Protein AF-A0ABD0NTP5-F1 (afdb_monomer_lite)

Organism: Cirrhinus mrigala (NCBI:txid683832)

Structure (mmCIF, N/CA/C/O backbone):
data_AF-A0ABD0NTP5-F1
#
_entry.id   AF-A0ABD0NTP5-F1
#
loop_
_atom_site.group_PDB
_atom_site.id
_atom_site.type_symbol
_atom_site.label_atom_id
_atom_site.label_alt_id
_atom_site.label_comp_id
_atom_site.label_asym_id
_atom_site.label_entity_id
_atom_site.label_seq_id
_atom_site.pdbx_PDB_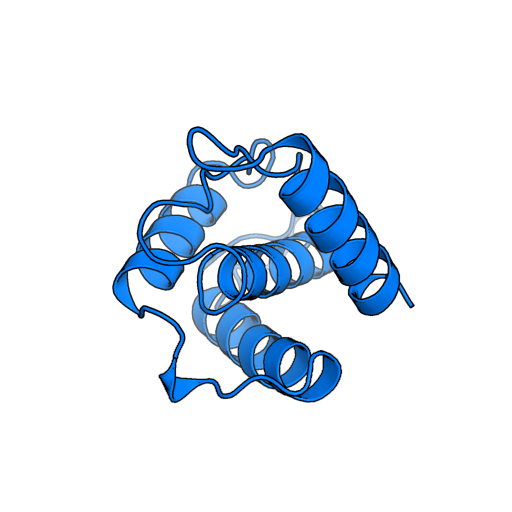ins_code
_atom_site.Cartn_x
_atom_site.Cartn_y
_atom_site.Cartn_z
_atom_site.occupancy
_atom_site.B_iso_or_equiv
_atom_site.auth_seq_id
_atom_site.auth_comp_id
_atom_site.auth_asym_id
_atom_site.auth_atom_id
_atom_site.pdbx_PDB_model_num
ATOM 1 N N . THR A 1 1 ? 5.986 4.046 -15.445 1.00 92.44 1 THR A N 1
ATOM 2 C CA . THR A 1 1 ? 5.826 2.637 -15.853 1.00 92.44 1 THR A CA 1
ATOM 3 C C . THR A 1 1 ? 6.548 1.746 -14.857 1.00 92.44 1 THR A C 1
ATOM 5 O O . THR A 1 1 ? 7.331 2.268 -14.072 1.00 92.44 1 THR A O 1
ATOM 8 N N . LEU A 1 2 ? 6.282 0.440 -14.855 1.00 96.69 2 LEU A N 1
ATOM 9 C CA . LEU A 1 2 ? 6.996 -0.552 -14.044 1.00 96.69 2 LEU A CA 1
ATOM 10 C C . LEU A 1 2 ? 7.187 -1.831 -14.867 1.00 96.69 2 LEU A C 1
ATOM 12 O O . LEU A 1 2 ? 6.257 -2.265 -15.545 1.00 96.69 2 LEU A O 1
ATOM 16 N N . VAL A 1 3 ? 8.391 -2.403 -14.839 1.00 97.31 3 VAL A N 1
ATOM 17 C CA . VAL A 1 3 ? 8.697 -3.685 -15.495 1.00 97.31 3 VAL A CA 1
ATOM 18 C C . VAL A 1 3 ? 8.229 -4.820 -14.580 1.00 97.31 3 VAL A C 1
ATOM 20 O O . VAL A 1 3 ? 8.472 -4.726 -13.381 1.00 97.31 3 VAL A O 1
ATOM 23 N N . PRO A 1 4 ? 7.565 -5.875 -15.080 1.00 97.12 4 PRO A N 1
ATOM 24 C CA . PRO A 1 4 ? 7.208 -7.033 -14.260 1.00 97.12 4 PRO A CA 1
ATOM 25 C C . PRO A 1 4 ? 8.431 -7.742 -13.659 1.00 97.12 4 PRO A C 1
ATOM 27 O O . PRO A 1 4 ? 9.493 -7.801 -14.278 1.00 97.12 4 PRO A O 1
ATOM 30 N N . CYS A 1 5 ? 8.280 -8.371 -12.488 1.00 94.75 5 CYS A N 1
ATOM 31 C CA . CYS A 1 5 ? 9.391 -9.050 -11.808 1.00 94.75 5 CYS A CA 1
ATOM 32 C C . CYS A 1 5 ? 9.989 -10.213 -12.628 1.00 94.75 5 CYS A C 1
ATOM 34 O O . CYS A 1 5 ? 11.173 -10.513 -12.494 1.00 94.75 5 CYS A O 1
ATOM 36 N N . GLY A 1 6 ? 9.182 -10.863 -13.474 1.00 91.19 6 GLY A N 1
ATOM 37 C CA . GLY A 1 6 ? 9.611 -11.951 -14.363 1.00 91.19 6 GLY A CA 1
ATOM 38 C C . GLY A 1 6 ? 10.236 -11.495 -15.689 1.00 91.19 6 GLY A C 1
ATOM 39 O O . GLY A 1 6 ? 10.552 -12.341 -16.521 1.00 91.19 6 GLY A O 1
ATOM 40 N N . GLY A 1 7 ? 10.399 -10.184 -15.898 1.00 91.25 7 GLY A N 1
ATOM 41 C CA . GLY A 1 7 ? 10.761 -9.602 -17.191 1.00 91.25 7 GLY A CA 1
ATOM 42 C C . GLY A 1 7 ? 9.546 -9.339 -18.090 1.00 91.25 7 GLY A C 1
ATOM 43 O O . GLY A 1 7 ? 8.420 -9.713 -17.767 1.00 91.25 7 GLY A O 1
ATOM 44 N N . GLY A 1 8 ? 9.778 -8.650 -19.209 1.00 94.19 8 GLY A N 1
ATOM 45 C CA . GLY A 1 8 ? 8.743 -8.199 -20.145 1.00 94.19 8 GLY A CA 1
ATOM 46 C C . GLY A 1 8 ? 8.763 -6.685 -20.357 1.00 94.19 8 GLY A C 1
ATOM 47 O O . GLY A 1 8 ? 9.667 -5.992 -19.884 1.00 94.19 8 GLY A O 1
ATOM 48 N N . ASP A 1 9 ? 7.760 -6.177 -21.070 1.00 96.88 9 ASP A N 1
ATOM 49 C CA . ASP A 1 9 ? 7.669 -4.753 -21.387 1.00 96.88 9 ASP A CA 1
ATOM 50 C C . ASP A 1 9 ? 7.194 -3.919 -20.181 1.00 96.88 9 ASP A C 1
ATOM 52 O O . ASP A 1 9 ? 6.384 -4.389 -19.374 1.00 96.88 9 ASP A O 1
ATOM 56 N N . PRO A 1 10 ? 7.662 -2.663 -20.035 1.00 96.44 10 PRO A N 1
ATOM 57 C CA . PRO A 1 10 ? 7.175 -1.764 -18.997 1.00 96.44 10 PRO A CA 1
ATOM 58 C C . PRO A 1 10 ? 5.673 -1.486 -19.138 1.00 96.44 10 PRO A C 1
ATOM 60 O O . PRO A 1 10 ? 5.204 -1.058 -20.190 1.00 96.44 10 PRO A O 1
ATOM 63 N N . ILE A 1 11 ? 4.928 -1.632 -18.044 1.00 96.56 11 ILE A N 1
ATOM 64 C CA . ILE A 1 11 ? 3.479 -1.388 -18.001 1.00 96.56 11 ILE A CA 1
ATOM 65 C C . ILE A 1 11 ? 3.196 -0.016 -17.385 1.00 96.56 11 ILE A C 1
ATOM 67 O O . ILE A 1 11 ? 3.940 0.465 -16.521 1.00 96.56 11 ILE A O 1
ATOM 71 N N . ASP A 1 12 ? 2.103 0.631 -17.796 1.00 97.88 12 ASP A N 1
ATOM 72 C CA . ASP A 1 12 ? 1.576 1.804 -17.098 1.00 97.88 12 ASP A CA 1
ATOM 73 C C . ASP A 1 12 ? 0.994 1.412 -15.730 1.00 97.88 12 ASP A C 1
ATOM 75 O O . ASP A 1 12 ? -0.201 1.172 -15.544 1.00 97.88 12 ASP A O 1
ATOM 79 N N . PHE A 1 13 ? 1.892 1.361 -14.751 1.00 97.81 13 PHE A N 1
ATOM 80 C CA . PHE A 1 13 ? 1.576 1.028 -13.373 1.00 97.81 13 PHE A CA 1
ATOM 81 C C . PHE A 1 13 ? 0.584 2.004 -12.724 1.00 97.81 13 PHE A C 1
ATOM 83 O O . PHE A 1 13 ? -0.193 1.604 -11.861 1.00 97.81 13 PHE A O 1
ATOM 90 N N . ILE A 1 14 ? 0.556 3.270 -13.154 1.00 98.00 14 ILE A N 1
ATOM 91 C CA . ILE A 1 14 ? -0.360 4.266 -12.590 1.00 98.00 14 ILE A CA 1
ATOM 92 C C . ILE A 1 14 ? -1.792 3.931 -13.009 1.00 98.00 14 ILE A C 1
ATOM 94 O O . ILE A 1 14 ? -2.685 3.891 -12.159 1.00 98.00 14 ILE A O 1
ATOM 98 N N . CYS A 1 15 ? -2.015 3.655 -14.298 1.00 97.94 15 CYS A N 1
ATOM 99 C CA . CYS A 1 15 ? -3.326 3.228 -14.790 1.00 97.94 15 CYS A CA 1
ATOM 100 C C . CYS A 1 15 ? -3.784 1.921 -14.130 1.00 97.94 15 CYS A C 1
ATOM 102 O O . CYS A 1 15 ? -4.934 1.832 -13.692 1.00 97.94 15 CYS A O 1
ATOM 104 N N . LEU A 1 16 ? -2.877 0.948 -13.985 1.00 98.19 16 LEU A N 1
ATOM 105 C CA . LEU A 1 16 ? -3.162 -0.324 -13.319 1.00 98.19 16 LEU A CA 1
ATOM 106 C C . LEU A 1 16 ? -3.659 -0.124 -11.881 1.00 98.19 16 LEU A C 1
ATOM 108 O O . LEU A 1 16 ? -4.727 -0.611 -11.504 1.00 98.19 16 LEU A O 1
ATOM 112 N N . VAL A 1 17 ? -2.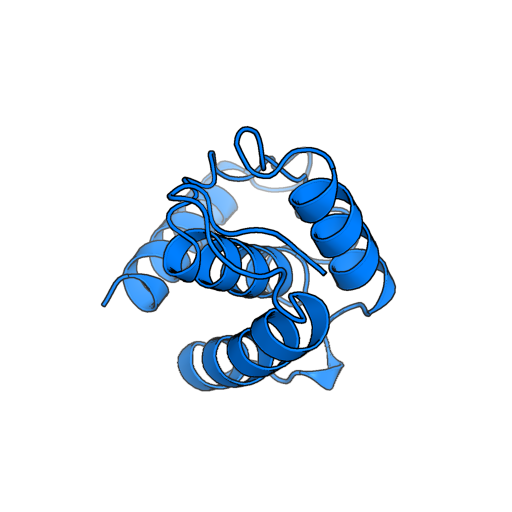917 0.653 -11.090 1.00 98.25 17 VAL A N 1
ATOM 113 C CA . VAL A 1 17 ? -3.251 0.934 -9.690 1.00 98.25 17 VAL A CA 1
ATOM 114 C C . VAL A 1 17 ? -4.538 1.743 -9.564 1.00 98.25 17 VAL A C 1
ATOM 116 O O . VAL A 1 17 ? -5.338 1.456 -8.679 1.00 98.25 17 VAL A O 1
ATOM 119 N N . LYS A 1 18 ? -4.802 2.716 -10.447 1.00 97.62 18 LYS A N 1
ATOM 120 C CA . LYS A 1 18 ? -6.087 3.440 -10.445 1.00 97.62 18 LYS A CA 1
ATOM 121 C C . LYS A 1 18 ? -7.270 2.502 -10.705 1.00 97.62 18 LYS A C 1
ATOM 123 O O . LYS A 1 18 ? -8.301 2.627 -10.043 1.00 97.62 18 LYS A O 1
ATOM 128 N N . GLY A 1 19 ? -7.110 1.537 -11.612 1.00 97.69 19 GLY A N 1
ATOM 129 C CA . GLY A 1 19 ? -8.105 0.490 -11.848 1.00 97.69 19 GLY A CA 1
ATOM 130 C C . GLY A 1 19 ? -8.328 -0.401 -10.622 1.00 97.69 19 GLY A C 1
ATOM 131 O O . GLY A 1 19 ? -9.466 -0.756 -10.308 1.00 97.69 19 GLY A O 1
ATOM 132 N N . TRP A 1 20 ? -7.261 -0.736 -9.894 1.00 97.75 20 TRP A N 1
ATOM 133 C CA . TRP A 1 20 ? -7.364 -1.461 -8.627 1.00 97.75 20 TRP A CA 1
ATOM 134 C C . TRP A 1 20 ? -7.995 -0.640 -7.511 1.00 97.75 20 TRP A C 1
ATOM 136 O O . TRP A 1 20 ? -8.811 -1.174 -6.769 1.00 97.75 20 TRP A O 1
ATOM 146 N N . LEU A 1 21 ? -7.697 0.654 -7.418 1.00 97.75 21 LEU A N 1
ATOM 147 C CA . LEU A 1 21 ? -8.275 1.528 -6.402 1.00 97.75 21 LEU A CA 1
ATOM 148 C C . LEU A 1 21 ? -9.800 1.577 -6.507 1.00 97.75 21 LEU A C 1
ATOM 150 O O . LEU A 1 21 ? -10.483 1.430 -5.497 1.00 97.75 21 LEU A O 1
ATOM 154 N N . GLY A 1 22 ? -10.341 1.702 -7.723 1.00 96.44 22 GLY A N 1
ATOM 155 C CA . GLY A 1 22 ? -11.787 1.633 -7.946 1.00 96.44 22 GLY A CA 1
ATOM 156 C C . GLY A 1 22 ? -12.394 0.315 -7.451 1.00 96.44 22 GLY A C 1
ATOM 157 O O . GLY A 1 22 ? -13.392 0.328 -6.730 1.00 96.44 22 GLY A O 1
ATOM 158 N N . ARG A 1 23 ? -11.749 -0.817 -7.770 1.00 96.12 23 ARG A N 1
ATOM 159 C CA . ARG A 1 23 ? -12.173 -2.160 -7.336 1.00 96.12 23 ARG A CA 1
ATOM 160 C C . ARG A 1 23 ? -12.097 -2.338 -5.817 1.00 96.12 23 ARG A C 1
ATOM 162 O O . ARG A 1 23 ? -13.046 -2.833 -5.219 1.00 96.12 23 ARG A O 1
ATOM 169 N N . VAL A 1 24 ? -11.012 -1.893 -5.185 1.00 96.69 24 VAL A N 1
ATOM 170 C CA . VAL A 1 24 ? -10.816 -1.946 -3.727 1.00 96.69 24 VAL A CA 1
ATOM 171 C C . VAL A 1 24 ? -11.862 -1.095 -3.010 1.00 96.69 24 VAL A C 1
ATOM 173 O O . VAL A 1 24 ? -12.482 -1.559 -2.056 1.00 96.69 24 VAL A O 1
ATOM 176 N N . CYS A 1 25 ? -12.112 0.129 -3.482 1.00 95.75 25 CYS A N 1
ATOM 177 C CA . CYS A 1 25 ? -13.153 0.982 -2.916 1.00 95.75 25 CYS A CA 1
ATOM 178 C C . CYS A 1 25 ? -14.535 0.325 -3.017 1.00 95.75 25 CYS A C 1
ATOM 180 O O . CYS A 1 25 ? -15.268 0.314 -2.030 1.00 95.75 25 CYS A O 1
ATOM 182 N N . GLN A 1 26 ? -14.868 -0.276 -4.163 1.00 95.38 26 GLN A N 1
ATOM 183 C CA . GLN A 1 26 ? -16.125 -1.001 -4.341 1.00 95.38 26 GLN A CA 1
ATOM 184 C C . GLN A 1 26 ? -16.238 -2.202 -3.390 1.00 95.38 26 GLN A C 1
ATOM 186 O O . GLN A 1 26 ? -17.258 -2.349 -2.719 1.00 95.38 26 GLN A O 1
ATOM 191 N N . LEU A 1 27 ? -15.189 -3.025 -3.300 1.00 95.06 27 LEU A N 1
ATOM 192 C CA . LEU A 1 27 ? -15.135 -4.207 -2.434 1.00 95.06 27 LEU A CA 1
ATOM 193 C C . LEU A 1 27 ? -15.331 -3.849 -0.954 1.00 95.06 27 LEU A C 1
ATOM 195 O O . LEU A 1 27 ? -16.025 -4.555 -0.228 1.00 95.06 27 LEU A O 1
ATOM 199 N N . LEU A 1 28 ? -14.739 -2.739 -0.512 1.00 93.81 28 LEU A N 1
ATOM 200 C CA . LEU A 1 28 ? -14.758 -2.302 0.885 1.00 93.81 28 LEU A CA 1
ATOM 201 C C . LEU A 1 28 ? -15.890 -1.310 1.199 1.00 93.81 28 LEU A C 1
ATOM 203 O O . LEU A 1 28 ? -15.912 -0.738 2.288 1.00 93.81 28 LEU A O 1
ATOM 207 N N . GLY A 1 29 ? -16.809 -1.061 0.258 1.00 92.88 29 GLY A N 1
ATOM 208 C CA . GLY A 1 29 ? -17.915 -0.112 0.436 1.00 92.88 29 GLY A CA 1
ATOM 209 C C . GLY A 1 29 ? -17.461 1.331 0.703 1.00 92.88 29 GLY A C 1
ATOM 210 O O . GLY A 1 29 ? -18.180 2.104 1.334 1.00 92.88 29 GLY A O 1
ATOM 211 N N . SER A 1 30 ? -16.259 1.692 0.253 1.00 91.12 30 SER A N 1
ATOM 212 C CA . SER A 1 30 ? -15.643 3.007 0.446 1.00 91.12 30 SER A CA 1
ATOM 213 C C . SER A 1 30 ? -15.782 3.876 -0.803 1.00 91.12 30 SER A C 1
ATOM 215 O O . SER A 1 30 ? -15.953 3.381 -1.916 1.00 91.12 30 SER A O 1
ATOM 217 N N . LYS A 1 31 ? -15.692 5.199 -0.639 1.00 86.31 31 LYS A N 1
ATOM 218 C CA . LYS A 1 31 ? -15.771 6.148 -1.757 1.00 86.31 31 LYS A CA 1
ATOM 219 C C . LYS A 1 31 ? -14.373 6.598 -2.175 1.00 86.31 31 LYS A C 1
ATOM 221 O O . LYS A 1 31 ? -13.580 7.012 -1.334 1.00 86.31 31 LYS A O 1
ATOM 226 N N . THR A 1 32 ? -14.097 6.586 -3.476 1.00 82.50 32 THR A N 1
ATOM 227 C CA . THR A 1 32 ? -12.796 6.985 -4.045 1.00 82.50 32 THR A CA 1
ATOM 228 C C . THR A 1 32 ? -12.434 8.444 -3.761 1.00 82.50 32 THR A C 1
ATOM 230 O O . THR A 1 32 ? -11.259 8.762 -3.642 1.00 82.50 32 THR A O 1
ATOM 233 N N . ASN A 1 33 ? -13.418 9.330 -3.585 1.00 87.88 33 ASN A N 1
ATOM 234 C CA . ASN A 1 33 ? -13.188 10.748 -3.289 1.00 87.88 33 ASN A CA 1
ATOM 235 C C . ASN A 1 33 ? -12.653 11.019 -1.869 1.00 87.88 33 ASN A C 1
ATOM 237 O O . ASN A 1 33 ? -12.294 12.155 -1.569 1.00 87.88 33 ASN A O 1
ATOM 241 N N . LEU A 1 34 ? -12.633 10.011 -0.991 1.00 88.19 34 LEU A N 1
ATOM 242 C CA . LEU A 1 34 ? -12.018 10.114 0.337 1.00 88.19 34 LEU A CA 1
ATOM 243 C C . LEU A 1 34 ? -10.509 9.844 0.301 1.00 88.19 34 LEU A C 1
ATOM 245 O O . LEU A 1 34 ? -9.793 10.243 1.221 1.00 88.19 34 LEU A O 1
ATOM 249 N N . VAL A 1 35 ? -10.030 9.203 -0.767 1.00 95.06 35 VAL A N 1
ATOM 250 C CA . VAL A 1 35 ? -8.625 8.852 -0.942 1.00 95.06 35 VAL A CA 1
ATOM 251 C C . VAL A 1 35 ? -7.815 10.110 -1.233 1.00 95.06 35 VAL A C 1
ATOM 253 O O . VAL A 1 35 ? -8.159 10.918 -2.097 1.00 95.06 35 VAL A O 1
ATOM 256 N N . ARG A 1 36 ? -6.705 10.280 -0.517 1.00 96.94 36 ARG A N 1
ATOM 257 C CA . ARG A 1 36 ? -5.789 11.401 -0.716 1.00 96.94 36 ARG A CA 1
ATOM 258 C C . ARG A 1 36 ? -4.881 11.099 -1.903 1.00 96.94 36 ARG A C 1
ATOM 260 O O . ARG A 1 36 ? -3.990 10.261 -1.812 1.00 96.94 36 ARG A O 1
ATOM 267 N N . GLU A 1 37 ? -5.063 11.822 -3.006 1.00 96.19 37 GLU A N 1
ATOM 268 C CA . GLU A 1 37 ? -4.277 11.607 -4.234 1.00 96.19 37 GLU A CA 1
ATOM 269 C C . GLU A 1 37 ? -2.762 11.704 -4.007 1.00 96.19 37 GLU A C 1
ATOM 271 O O . GLU A 1 37 ? -2.005 10.919 -4.573 1.00 96.19 37 GLU A O 1
ATOM 276 N N . GLY A 1 38 ? -2.317 12.617 -3.136 1.00 97.50 38 GLY A N 1
ATOM 277 C CA . GLY A 1 38 ? -0.904 12.747 -2.771 1.00 97.50 38 GLY A CA 1
ATOM 278 C C . GLY A 1 38 ? -0.343 11.519 -2.046 1.00 97.50 38 GLY A C 1
ATOM 279 O O . GLY A 1 38 ? 0.808 11.154 -2.268 1.00 97.50 38 GLY A O 1
ATOM 280 N N . GLU A 1 39 ? -1.157 10.838 -1.235 1.00 97.56 39 GLU A N 1
ATOM 281 C CA . GLU A 1 39 ? -0.759 9.600 -0.554 1.00 97.56 39 GLU A CA 1
ATOM 282 C C . GLU A 1 39 ? -0.629 8.448 -1.559 1.00 97.56 39 GLU A C 1
ATOM 284 O O . GLU A 1 39 ? 0.377 7.738 -1.568 1.00 97.56 39 GLU A O 1
ATOM 289 N N . LEU A 1 40 ? -1.582 8.330 -2.491 1.00 98.25 40 LEU A N 1
ATOM 290 C CA . LEU A 1 40 ? -1.492 7.367 -3.589 1.00 98.25 40 LEU A CA 1
ATOM 291 C C . LEU A 1 40 ? -0.261 7.625 -4.470 1.00 98.25 40 LEU A C 1
ATOM 293 O O . LEU A 1 40 ? 0.447 6.685 -4.827 1.00 98.25 40 LEU A O 1
ATOM 297 N 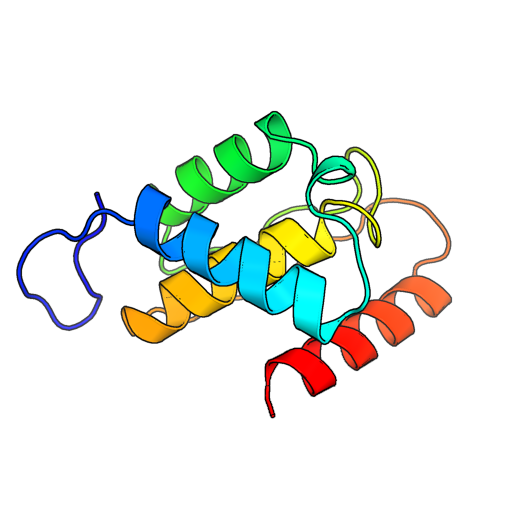N . ALA A 1 41 ? 0.010 8.888 -4.809 1.00 98.38 41 ALA A N 1
ATOM 298 C CA . ALA A 1 41 ? 1.171 9.275 -5.605 1.00 98.38 41 ALA A CA 1
ATOM 299 C C . ALA A 1 41 ? 2.491 8.939 -4.892 1.00 98.38 41 ALA A C 1
ATOM 301 O O . ALA A 1 41 ? 3.421 8.435 -5.528 1.00 98.38 41 ALA A O 1
ATOM 302 N N . ALA A 1 42 ? 2.563 9.151 -3.575 1.00 98.44 42 ALA A N 1
ATOM 303 C CA . ALA A 1 42 ? 3.715 8.769 -2.766 1.00 98.44 42 ALA A CA 1
ATOM 304 C C . ALA A 1 42 ? 3.925 7.247 -2.769 1.00 98.44 42 ALA A C 1
ATOM 306 O O . ALA A 1 42 ? 5.043 6.781 -2.985 1.00 98.44 42 ALA A O 1
ATOM 307 N N . PHE A 1 43 ? 2.855 6.463 -2.608 1.00 98.56 43 PHE A N 1
ATOM 308 C CA . PHE A 1 43 ? 2.944 5.000 -2.614 1.00 98.56 43 PHE A CA 1
ATOM 309 C C . PHE A 1 43 ? 3.321 4.456 -3.990 1.00 98.56 43 PHE A C 1
ATOM 311 O O . PHE A 1 43 ? 4.167 3.573 -4.076 1.00 98.56 43 PHE A O 1
ATOM 318 N N . LEU A 1 44 ? 2.751 5.007 -5.065 1.00 98.56 44 LEU A N 1
ATOM 319 C CA . LEU A 1 44 ? 3.130 4.688 -6.442 1.00 98.56 44 LEU A CA 1
ATOM 320 C C . LEU A 1 44 ? 4.614 4.961 -6.686 1.00 98.56 44 LEU A C 1
ATOM 322 O O . LEU A 1 44 ? 5.320 4.097 -7.198 1.00 98.56 44 LEU A O 1
ATOM 326 N N . SER A 1 45 ? 5.092 6.139 -6.285 1.00 98.44 45 SER A N 1
ATOM 327 C CA . SER A 1 45 ? 6.500 6.523 -6.431 1.00 98.44 45 SER A CA 1
ATOM 328 C C . SER A 1 45 ? 7.412 5.571 -5.659 1.00 98.44 45 SER A C 1
ATOM 330 O O . SER A 1 45 ? 8.417 5.102 -6.193 1.00 98.44 45 SER A O 1
ATOM 332 N N . TYR A 1 46 ? 7.028 5.225 -4.427 1.00 98.44 46 TYR A N 1
ATOM 333 C CA . TYR A 1 46 ? 7.776 4.289 -3.597 1.00 98.44 46 TYR A CA 1
ATOM 334 C C . TYR A 1 46 ? 7.796 2.873 -4.191 1.00 98.44 46 TYR A C 1
ATOM 336 O O . TYR A 1 46 ? 8.859 2.266 -4.285 1.00 98.44 46 TYR A O 1
ATOM 344 N N . ALA A 1 47 ? 6.650 2.373 -4.654 1.00 98.31 47 ALA A N 1
ATOM 345 C CA . ALA A 1 47 ? 6.520 1.065 -5.288 1.00 98.31 47 ALA A CA 1
ATOM 346 C C . ALA A 1 47 ? 7.295 0.968 -6.607 1.00 98.31 47 ALA A C 1
ATOM 348 O O . ALA A 1 47 ? 7.892 -0.065 -6.876 1.00 98.31 47 ALA A O 1
ATOM 349 N N . ILE A 1 48 ? 7.328 2.030 -7.417 1.00 98.00 48 ILE A N 1
ATOM 350 C CA . ILE A 1 48 ? 8.116 2.053 -8.658 1.00 98.00 48 ILE A CA 1
ATOM 351 C C . ILE A 1 48 ? 9.616 2.015 -8.347 1.00 98.00 48 ILE A C 1
ATOM 353 O O . ILE A 1 48 ? 10.359 1.303 -9.018 1.00 98.00 48 ILE A O 1
ATOM 357 N N . ALA A 1 49 ? 10.064 2.761 -7.335 1.00 97.94 49 ALA A N 1
ATOM 358 C CA . ALA A 1 49 ? 11.474 2.814 -6.958 1.00 97.94 49 ALA A CA 1
ATOM 359 C C . ALA A 1 49 ? 11.951 1.539 -6.235 1.00 97.94 49 ALA A C 1
ATOM 361 O O . ALA A 1 49 ? 13.081 1.103 -6.438 1.00 97.94 49 ALA A O 1
ATOM 362 N N . TYR A 1 50 ? 11.095 0.930 -5.409 1.00 97.31 50 TYR A N 1
ATOM 363 C CA . TYR A 1 50 ? 11.434 -0.221 -4.566 1.00 97.31 50 TYR A CA 1
ATOM 364 C C . TYR A 1 50 ? 10.347 -1.310 -4.612 1.00 97.31 50 TYR A C 1
ATOM 366 O O . TYR A 1 50 ? 9.776 -1.661 -3.575 1.00 97.31 50 TYR A O 1
ATOM 374 N N . PRO A 1 51 ? 10.066 -1.904 -5.786 1.00 96.88 51 PRO A N 1
ATOM 375 C CA . PRO A 1 51 ? 8.930 -2.815 -5.961 1.00 96.88 51 PRO A CA 1
ATOM 376 C C . PRO A 1 51 ? 9.053 -4.113 -5.148 1.00 96.88 51 PRO A C 1
ATOM 378 O O . PRO A 1 51 ? 8.047 -4.716 -4.784 1.00 96.88 51 PRO A O 1
ATOM 381 N N . GLN A 1 52 ? 10.279 -4.529 -4.811 1.00 96.56 52 GLN A N 1
ATOM 382 C CA . GLN A 1 52 ? 10.543 -5.699 -3.962 1.00 96.56 52 GLN A CA 1
ATOM 383 C C . GLN A 1 52 ? 10.454 -5.403 -2.456 1.00 96.56 52 GLN A C 1
ATOM 385 O O . GLN A 1 52 ? 10.354 -6.333 -1.664 1.00 96.56 52 GLN A O 1
ATOM 390 N N . ASN A 1 53 ? 10.494 -4.127 -2.056 1.00 97.06 53 ASN A N 1
ATOM 391 C CA . ASN A 1 53 ? 10.566 -3.698 -0.655 1.00 97.06 53 ASN A CA 1
ATOM 392 C C . ASN A 1 53 ? 9.454 -2.701 -0.305 1.00 97.06 53 ASN A C 1
ATOM 394 O O . ASN A 1 53 ? 9.661 -1.768 0.468 1.00 97.06 53 ASN A O 1
ATOM 398 N N . PHE A 1 54 ? 8.268 -2.874 -0.889 1.00 98.31 54 PHE A N 1
ATOM 399 C CA . PHE A 1 54 ? 7.141 -1.980 -0.649 1.00 98.31 54 PHE A CA 1
ATOM 400 C C . PHE A 1 54 ? 6.537 -2.210 0.751 1.00 98.31 54 PHE A C 1
ATOM 402 O O . PHE A 1 54 ? 5.853 -3.211 0.986 1.00 98.31 54 PHE A O 1
ATOM 409 N N . LEU A 1 55 ? 6.819 -1.280 1.673 1.00 98.19 55 LEU A N 1
ATOM 410 C CA . LEU A 1 55 ? 6.377 -1.275 3.077 1.00 98.19 55 LEU A CA 1
ATOM 411 C C . LEU A 1 55 ? 5.993 0.155 3.535 1.00 98.19 55 LEU A C 1
ATOM 413 O O . LEU A 1 55 ? 6.731 0.781 4.301 1.00 98.19 55 LEU A O 1
ATOM 417 N N . PRO A 1 56 ? 4.895 0.740 3.023 1.00 98.06 56 PRO A N 1
ATOM 418 C CA . PRO A 1 56 ? 4.534 2.123 3.325 1.00 98.06 56 PRO A CA 1
ATOM 419 C C . PRO A 1 56 ? 3.945 2.308 4.732 1.00 98.06 56 PRO A C 1
ATOM 421 O O . PRO A 1 56 ? 3.375 1.392 5.328 1.00 98.06 56 PRO A O 1
ATOM 424 N N . VAL A 1 57 ? 4.039 3.539 5.232 1.00 98.12 57 VAL A N 1
ATOM 425 C CA . VAL A 1 57 ? 3.302 4.036 6.405 1.00 98.12 57 VAL A CA 1
ATOM 426 C C . VAL A 1 57 ? 1.913 4.488 5.947 1.00 98.12 57 VAL A C 1
ATOM 428 O O . VAL A 1 57 ? 1.824 5.203 4.952 1.00 98.12 57 VAL A O 1
ATOM 431 N N . ILE A 1 58 ? 0.843 4.055 6.623 1.00 98.06 58 ILE A N 1
ATOM 432 C CA . ILE A 1 58 ? -0.547 4.240 6.143 1.00 98.06 58 ILE A CA 1
ATOM 433 C C . ILE A 1 58 ? -1.414 5.168 7.006 1.00 98.06 58 ILE A C 1
ATOM 435 O O . ILE A 1 58 ? -2.606 5.317 6.749 1.00 98.06 58 ILE A O 1
ATOM 439 N N . ASP A 1 59 ? -0.851 5.778 8.042 1.00 97.06 59 ASP A N 1
ATOM 440 C CA . ASP A 1 59 ? -1.558 6.630 9.001 1.00 97.06 59 ASP A CA 1
ATOM 441 C C . ASP A 1 59 ? -1.210 8.123 8.865 1.00 97.06 59 ASP A C 1
ATOM 443 O O . ASP A 1 59 ? -1.464 8.902 9.776 1.00 97.06 59 ASP A O 1
ATOM 447 N N . SER A 1 60 ? -0.691 8.556 7.708 1.00 96.50 60 SER A N 1
ATOM 448 C CA . SER A 1 60 ? -0.378 9.974 7.454 1.00 96.50 60 SER A CA 1
ATOM 449 C C . SER A 1 60 ? -1.615 10.879 7.416 1.00 96.50 60 SER A C 1
ATOM 451 O O . SER A 1 60 ? -1.544 12.038 7.821 1.00 96.50 60 SER A O 1
ATOM 453 N N . TYR A 1 61 ? -2.751 10.366 6.930 1.00 94.88 61 TYR A N 1
ATOM 454 C CA . TYR A 1 61 ? -4.024 11.097 6.907 1.00 94.88 61 TYR A CA 1
ATOM 455 C C . TYR A 1 61 ? -5.136 10.326 7.616 1.00 94.88 61 TYR A C 1
ATOM 457 O O . TYR A 1 61 ? -5.669 10.759 8.633 1.00 94.88 61 TYR A O 1
ATOM 465 N N . SER A 1 62 ? -5.526 9.185 7.051 1.00 95.31 62 SER A N 1
ATOM 466 C CA . SER A 1 62 ? -6.545 8.303 7.608 1.00 95.31 62 SER A CA 1
ATOM 467 C C . SER A 1 62 ? -6.249 6.882 7.172 1.00 95.31 62 SER A C 1
ATOM 469 O O . SER A 1 62 ? -6.222 6.605 5.972 1.00 95.31 62 SER A O 1
ATOM 471 N N . VAL A 1 63 ? -6.083 5.990 8.151 1.00 96.31 63 VAL A N 1
ATOM 472 C CA . VAL A 1 63 ? -5.826 4.565 7.915 1.00 96.31 63 VAL A CA 1
ATOM 473 C C . VAL A 1 63 ? -6.929 3.971 7.037 1.00 96.31 63 VAL A C 1
ATOM 475 O O . VAL A 1 63 ? -6.649 3.508 5.937 1.00 96.31 63 VAL A O 1
ATOM 478 N N . SER A 1 64 ? -8.189 4.036 7.470 1.00 94.50 64 SER A N 1
ATOM 479 C CA . SER A 1 64 ? -9.296 3.337 6.802 1.00 94.50 64 SER A CA 1
ATOM 480 C C . SER A 1 64 ? -9.788 4.035 5.532 1.00 94.50 64 SER A C 1
ATOM 482 O O . SER A 1 64 ? -10.133 3.368 4.560 1.00 94.50 64 SER A O 1
ATOM 484 N N . CYS A 1 65 ? -9.823 5.373 5.517 1.00 94.62 65 CYS A N 1
ATOM 485 C CA . CYS A 1 65 ? -10.407 6.128 4.402 1.00 94.62 65 CYS A CA 1
ATOM 486 C C . CYS A 1 65 ? -9.420 6.421 3.266 1.00 94.62 65 CYS A C 1
ATOM 488 O O . CYS A 1 65 ? -9.854 6.864 2.204 1.00 94.62 65 CYS A O 1
ATOM 490 N N . SER A 1 66 ? -8.114 6.229 3.481 1.00 97.12 66 SER A N 1
ATOM 491 C CA . SER A 1 66 ? -7.092 6.564 2.486 1.00 97.12 66 SER A CA 1
ATOM 492 C C . SER A 1 66 ? -5.940 5.559 2.476 1.00 97.12 66 SER A C 1
ATOM 494 O O . SER A 1 66 ? -5.834 4.789 1.523 1.00 97.12 66 SER A O 1
ATOM 496 N N . GLY A 1 67 ? -5.131 5.479 3.535 1.00 97.75 67 GLY A N 1
ATOM 497 C CA . GLY A 1 67 ? -3.855 4.758 3.501 1.00 97.75 67 GLY A CA 1
ATOM 498 C C . GLY A 1 67 ? -3.998 3.264 3.221 1.00 97.75 67 GLY A C 1
ATOM 499 O O . GLY A 1 67 ? -3.261 2.707 2.409 1.00 97.75 67 GLY A O 1
ATOM 500 N N . LEU A 1 68 ? -4.994 2.614 3.822 1.00 97.25 68 LEU A N 1
ATOM 501 C CA . LEU A 1 68 ? -5.271 1.197 3.604 1.00 97.25 68 LEU A CA 1
ATOM 502 C C . LEU A 1 68 ? -5.810 0.927 2.191 1.00 97.25 68 LEU A C 1
ATOM 504 O O . LEU A 1 68 ? -5.423 -0.061 1.569 1.00 97.25 68 LEU A O 1
ATOM 508 N N . LEU A 1 69 ? -6.636 1.830 1.649 1.00 97.94 69 LEU A N 1
ATOM 509 C CA . LEU A 1 69 ? -7.152 1.741 0.277 1.00 97.94 69 LEU A CA 1
ATOM 510 C C . LEU A 1 69 ? -6.021 1.925 -0.746 1.00 97.94 69 LEU A C 1
ATOM 512 O O . LEU A 1 69 ? -5.891 1.124 -1.673 1.00 97.94 69 LEU A O 1
ATOM 516 N N . CYS A 1 70 ? -5.167 2.933 -0.536 1.00 98.25 70 CYS A N 1
ATOM 517 C CA . CYS A 1 70 ? -3.964 3.189 -1.328 1.00 98.25 70 CYS A CA 1
ATOM 518 C C . CYS A 1 70 ? -3.020 1.986 -1.306 1.00 98.25 70 CYS A C 1
ATOM 520 O O . CYS A 1 70 ? -2.580 1.529 -2.362 1.00 98.25 70 CYS A O 1
ATOM 522 N N . PHE A 1 71 ? -2.727 1.453 -0.114 1.00 98.38 71 PHE A N 1
ATOM 523 C CA . PHE A 1 71 ? -1.868 0.284 0.033 1.00 98.38 71 PHE A CA 1
ATOM 524 C C . PHE A 1 71 ? -2.440 -0.912 -0.721 1.00 98.38 71 PHE A C 1
ATOM 526 O O . PHE A 1 71 ? -1.726 -1.492 -1.528 1.00 98.38 71 PHE A O 1
ATOM 533 N N . CYS A 1 72 ? -3.712 -1.265 -0.507 1.00 98.06 72 CYS A N 1
ATOM 534 C CA . CYS A 1 72 ? -4.320 -2.413 -1.177 1.00 98.06 72 CYS A CA 1
ATOM 535 C C . CYS A 1 72 ? -4.296 -2.262 -2.702 1.00 98.06 72 CYS A C 1
ATOM 537 O O . CYS A 1 72 ? -3.950 -3.216 -3.393 1.00 98.06 72 CYS A O 1
ATOM 539 N N . ALA A 1 73 ? -4.589 -1.072 -3.232 1.00 98.12 73 ALA A N 1
ATOM 540 C CA . ALA A 1 73 ? -4.548 -0.827 -4.671 1.00 98.12 73 ALA A CA 1
ATOM 541 C C . ALA A 1 73 ? -3.139 -1.017 -5.262 1.00 98.12 73 ALA A C 1
ATOM 543 O O . ALA A 1 73 ? -2.973 -1.697 -6.274 1.00 98.12 73 ALA A O 1
ATOM 544 N N . VAL A 1 74 ? -2.116 -0.449 -4.614 1.00 98.50 74 VAL A N 1
ATOM 545 C CA . VAL A 1 74 ? -0.717 -0.571 -5.056 1.00 98.50 74 VAL A CA 1
ATOM 546 C C . VAL A 1 74 ? -0.200 -1.996 -4.868 1.00 98.50 74 VAL A C 1
ATOM 548 O O . VAL A 1 74 ? 0.455 -2.530 -5.757 1.00 98.50 74 VAL A O 1
ATOM 551 N N . ALA A 1 75 ? -0.524 -2.635 -3.745 1.00 98.25 75 ALA A N 1
ATOM 552 C CA . ALA A 1 75 ? -0.117 -3.996 -3.428 1.00 98.25 75 ALA A CA 1
ATOM 553 C C . ALA A 1 75 ? -0.689 -5.013 -4.426 1.00 98.25 75 ALA A C 1
ATOM 555 O O . ALA A 1 75 ? 0.048 -5.881 -4.884 1.00 98.25 75 ALA A O 1
ATOM 556 N N . LEU A 1 76 ? -1.965 -4.881 -4.805 1.00 98.06 76 LEU A N 1
ATOM 557 C CA . LEU A 1 76 ? -2.592 -5.735 -5.820 1.00 98.06 76 LEU A CA 1
ATOM 558 C C . LEU A 1 76 ? -1.987 -5.498 -7.209 1.00 98.06 76 LEU A C 1
ATOM 560 O O . LEU A 1 76 ? -1.677 -6.461 -7.905 1.00 98.06 76 LEU A O 1
ATOM 564 N N . GLY A 1 77 ? -1.720 -4.240 -7.575 1.00 97.94 77 GLY A N 1
ATOM 565 C CA . GLY A 1 77 ? -1.000 -3.928 -8.812 1.00 97.94 77 GLY A CA 1
ATOM 566 C C . GLY A 1 77 ? 0.411 -4.529 -8.842 1.00 97.94 77 GLY A C 1
ATOM 567 O O . GLY A 1 77 ? 0.820 -5.100 -9.848 1.00 97.94 77 GLY A O 1
ATOM 568 N N . LEU A 1 78 ? 1.163 -4.440 -7.740 1.00 98.12 78 LEU A N 1
ATOM 569 C CA . LEU A 1 78 ? 2.479 -5.080 -7.611 1.00 98.12 78 LEU A CA 1
ATOM 570 C C . LEU A 1 78 ? 2.376 -6.605 -7.724 1.00 98.12 78 LEU A C 1
ATOM 572 O O . LEU A 1 78 ? 3.201 -7.227 -8.391 1.00 98.12 78 LEU A O 1
ATOM 576 N N . TYR A 1 79 ? 1.359 -7.196 -7.098 1.00 96.81 79 TYR A N 1
ATOM 577 C CA . TYR A 1 79 ? 1.129 -8.635 -7.114 1.00 96.81 79 TYR A CA 1
ATOM 578 C C . TYR A 1 79 ? 0.840 -9.168 -8.523 1.00 96.81 79 TYR A C 1
ATOM 580 O O . TYR A 1 79 ? 1.418 -10.180 -8.918 1.00 96.81 79 TYR A O 1
ATOM 588 N N . GLU A 1 80 ? 0.027 -8.466 -9.322 1.00 96.00 80 GLU A N 1
ATOM 589 C CA . GLU A 1 80 ? -0.189 -8.809 -10.740 1.00 96.00 80 GLU A CA 1
ATOM 590 C C . GLU A 1 80 ? 1.126 -8.818 -11.534 1.00 96.00 80 GLU A C 1
ATOM 592 O O . GLU A 1 80 ? 1.346 -9.687 -12.378 1.00 96.00 80 GLU A O 1
ATOM 597 N N . LEU A 1 81 ? 2.044 -7.909 -11.199 1.00 97.25 81 LEU A N 1
ATOM 598 C CA . LEU A 1 81 ? 3.383 -7.818 -11.786 1.00 97.25 81 LEU A CA 1
ATOM 599 C C . LEU A 1 81 ? 4.406 -8.785 -11.162 1.00 97.25 81 LEU A C 1
ATOM 601 O O . LEU A 1 81 ? 5.606 -8.654 -11.410 1.00 97.25 81 LEU A O 1
ATOM 605 N N . GLN A 1 82 ? 3.945 -9.769 -10.382 1.00 97.00 82 GLN A N 1
ATOM 606 C CA . GLN A 1 82 ? 4.754 -10.793 -9.710 1.00 97.00 82 GLN A CA 1
ATOM 607 C C . GLN A 1 82 ? 5.701 -10.253 -8.624 1.00 97.00 82 GLN A C 1
ATOM 609 O O . GLN A 1 82 ? 6.607 -10.960 -8.180 1.00 97.00 82 GLN A O 1
ATOM 614 N N . TYR A 1 83 ? 5.489 -9.023 -8.155 1.00 97.69 83 TYR A N 1
ATOM 615 C CA . TYR A 1 83 ? 6.160 -8.506 -6.965 1.00 97.69 83 TYR A CA 1
ATOM 616 C C . TYR A 1 83 ? 5.434 -8.937 -5.690 1.00 97.69 83 TYR A C 1
ATOM 618 O O . TYR A 1 83 ? 4.246 -9.261 -5.691 1.00 97.69 83 TYR A O 1
ATOM 626 N N . ARG A 1 84 ? 6.159 -8.934 -4.567 1.00 95.94 84 ARG A N 1
ATOM 627 C CA . ARG A 1 84 ? 5.622 -9.288 -3.249 1.00 95.94 84 ARG A CA 1
ATOM 628 C C . ARG A 1 84 ? 5.698 -8.082 -2.310 1.00 95.94 84 ARG A C 1
ATOM 630 O O . ARG A 1 84 ? 6.764 -7.826 -1.756 1.00 95.94 84 ARG A O 1
ATOM 637 N N . PRO A 1 85 ? 4.587 -7.350 -2.123 1.00 95.19 85 PRO A N 1
ATOM 638 C CA . PRO A 1 85 ? 4.477 -6.326 -1.088 1.00 95.19 85 PRO A CA 1
ATOM 639 C C . PRO A 1 85 ? 4.803 -6.905 0.292 1.00 95.19 85 PRO A C 1
ATOM 641 O O . PRO A 1 85 ? 4.360 -8.008 0.614 1.00 95.19 85 PRO A O 1
ATOM 644 N N . LEU A 1 86 ? 5.544 -6.162 1.116 1.00 97.25 86 LEU A N 1
ATOM 645 C CA . LEU A 1 86 ? 5.983 -6.653 2.427 1.00 97.25 86 LEU A CA 1
ATOM 646 C C . LEU A 1 86 ? 4.918 -6.456 3.512 1.00 97.25 86 LEU A C 1
ATOM 648 O O . LEU A 1 86 ? 4.786 -7.288 4.406 1.00 97.25 86 LEU A O 1
ATOM 652 N N . GLY A 1 87 ? 4.156 -5.363 3.445 1.00 96.31 87 GLY A N 1
ATOM 653 C CA . GLY A 1 87 ? 3.121 -5.049 4.428 1.00 96.31 87 GLY A CA 1
ATOM 654 C C . GLY A 1 87 ? 2.917 -3.550 4.600 1.00 96.31 87 GLY A C 1
ATOM 655 O O . GLY A 1 87 ? 3.179 -2.777 3.683 1.00 96.31 87 GLY A O 1
ATOM 656 N N . ILE A 1 88 ? 2.477 -3.145 5.791 1.00 98.31 88 ILE A N 1
ATOM 657 C CA . ILE A 1 88 ? 2.213 -1.746 6.161 1.00 98.31 88 ILE A CA 1
ATOM 658 C C . ILE A 1 88 ? 2.881 -1.390 7.487 1.00 98.31 88 ILE A C 1
ATOM 660 O O . ILE A 1 88 ? 3.217 -2.272 8.279 1.00 98.31 88 ILE A O 1
ATOM 664 N N . ARG A 1 89 ? 3.023 -0.090 7.747 1.00 98.31 89 ARG A N 1
ATOM 665 C CA . ARG A 1 89 ? 3.418 0.473 9.043 1.00 98.31 89 ARG A CA 1
AT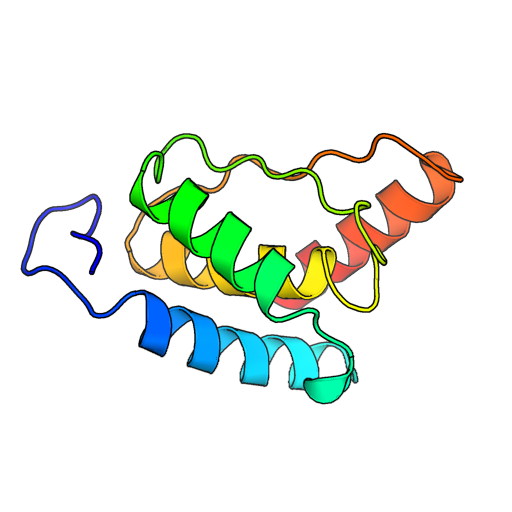OM 666 C C . ARG A 1 89 ? 2.315 1.381 9.593 1.00 98.31 89 ARG A C 1
ATOM 668 O O . ARG A 1 89 ? 1.696 2.127 8.836 1.00 98.31 89 ARG A O 1
ATOM 675 N N . LEU A 1 90 ? 2.114 1.310 10.905 1.00 98.06 90 LEU A N 1
ATOM 676 C CA . LEU A 1 90 ? 1.266 2.197 11.703 1.00 98.06 90 LEU A CA 1
ATOM 677 C C . LEU A 1 90 ? 2.148 2.810 12.792 1.00 98.06 90 LEU A C 1
ATOM 679 O O . LEU A 1 90 ? 2.894 2.068 13.432 1.00 98.06 90 LEU A O 1
ATOM 683 N N . ASP A 1 91 ? 2.073 4.122 12.981 1.00 96.25 91 ASP A N 1
ATOM 684 C CA . ASP A 1 91 ? 2.907 4.874 13.929 1.00 96.25 91 ASP A CA 1
ATOM 685 C C . ASP A 1 91 ? 2.068 5.645 14.969 1.00 96.25 91 ASP A C 1
ATOM 687 O O . ASP A 1 91 ? 2.599 6.261 15.891 1.00 96.25 91 ASP A O 1
ATOM 691 N N . SER A 1 92 ? 0.735 5.609 14.854 1.00 96.38 92 SER A N 1
ATOM 692 C CA . SER A 1 92 ? -0.186 6.371 15.697 1.00 96.38 92 SER A CA 1
ATOM 693 C C . SER A 1 92 ? -1.554 5.697 15.893 1.00 96.38 92 SER A C 1
ATOM 695 O O . SER A 1 92 ? -2.001 4.874 15.094 1.00 96.38 92 SER A O 1
ATOM 697 N N . GLY A 1 93 ? -2.259 6.088 16.961 1.00 96.19 93 GLY A N 1
ATOM 698 C CA . GLY A 1 93 ? -3.620 5.630 17.270 1.00 96.19 93 GLY A CA 1
ATOM 699 C C . GLY A 1 93 ? -3.692 4.350 18.112 1.00 96.19 93 GLY A C 1
ATOM 700 O O . GLY A 1 93 ? -2.744 3.973 18.798 1.00 96.19 93 GLY A O 1
ATOM 701 N N . ASP A 1 94 ? -4.856 3.692 18.094 1.00 97.38 94 ASP A N 1
ATOM 702 C CA . ASP A 1 94 ? -5.065 2.398 18.759 1.00 97.38 94 ASP A CA 1
ATOM 703 C C . ASP A 1 94 ? -4.571 1.266 17.851 1.00 97.38 94 ASP A C 1
ATOM 705 O O . ASP A 1 94 ? -5.320 0.713 17.039 1.00 97.38 94 ASP A O 1
ATOM 709 N N . LEU A 1 95 ? -3.290 0.929 17.999 1.00 97.75 95 LEU A N 1
ATOM 710 C CA . LEU A 1 95 ? -2.620 -0.082 17.183 1.00 97.75 95 LEU A CA 1
ATOM 711 C C . LEU A 1 95 ? -3.258 -1.470 17.319 1.00 97.75 95 LEU A C 1
ATOM 713 O O . LEU A 1 95 ? -3.291 -2.229 16.350 1.00 97.75 95 LEU A O 1
ATOM 717 N N . CYS A 1 96 ? -3.800 -1.806 18.494 1.00 97.69 96 CYS A N 1
ATOM 718 C CA . CYS A 1 96 ? -4.459 -3.091 18.713 1.00 97.69 96 CYS A CA 1
ATOM 719 C C . CYS A 1 96 ? -5.696 -3.193 17.819 1.00 97.69 96 CYS A C 1
ATOM 721 O O . CYS A 1 96 ? -5.801 -4.100 16.988 1.00 97.69 96 CYS A O 1
ATOM 723 N N . ARG A 1 97 ? 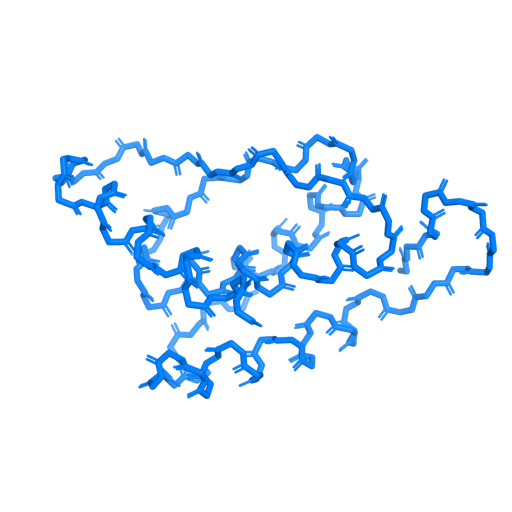-6.589 -2.203 17.906 1.00 97.56 97 ARG A N 1
ATOM 724 C CA . ARG A 1 97 ? -7.799 -2.151 17.084 1.00 97.56 97 ARG A CA 1
ATOM 725 C C . ARG A 1 97 ? -7.484 -2.027 15.593 1.00 97.56 97 ARG A C 1
ATOM 727 O O . ARG A 1 97 ? -8.065 -2.757 14.789 1.00 97.56 97 ARG A O 1
ATOM 734 N N . GLN A 1 98 ? -6.562 -1.141 15.222 1.00 97.88 98 GLN A N 1
ATOM 735 C CA . GLN A 1 98 ? -6.186 -0.926 13.824 1.00 97.88 98 GLN A CA 1
ATOM 736 C C . GLN A 1 98 ? -5.567 -2.182 13.201 1.00 97.88 98 GLN A C 1
ATOM 738 O O . GLN A 1 98 ? -5.890 -2.514 12.064 1.00 97.88 98 GLN A O 1
ATOM 743 N N . SER A 1 99 ? -4.739 -2.934 13.935 1.00 97.69 99 SER A N 1
ATOM 744 C CA . SER A 1 99 ? -4.148 -4.177 13.418 1.00 97.69 99 SER A CA 1
ATOM 745 C C . SER A 1 99 ? -5.208 -5.217 13.029 1.00 97.69 99 SER A C 1
ATOM 747 O O . SER A 1 99 ? -5.084 -5.885 11.998 1.00 97.69 99 SER A O 1
ATOM 749 N N . LEU A 1 100 ? -6.290 -5.314 13.810 1.00 98.12 100 LEU A N 1
ATOM 750 C CA . LEU A 1 100 ? -7.412 -6.211 13.534 1.00 98.12 100 LEU A CA 1
ATOM 751 C C . LEU A 1 100 ? -8.201 -5.760 12.301 1.00 98.12 100 LEU A C 1
ATOM 753 O O . LEU A 1 100 ? -8.577 -6.590 11.471 1.00 98.12 100 LEU A O 1
ATOM 757 N N . GLU A 1 101 ? -8.423 -4.453 12.156 1.00 96.62 101 GLU A N 1
ATOM 758 C CA . GLU A 1 101 ? -9.088 -3.869 10.991 1.00 96.62 101 GLU A CA 1
ATOM 759 C C . GLU A 1 101 ? -8.276 -4.086 9.708 1.00 96.62 101 GLU A C 1
ATOM 761 O O . GLU A 1 101 ? -8.807 -4.611 8.727 1.00 96.62 101 GLU A O 1
ATOM 766 N N . VAL A 1 102 ? -6.972 -3.796 9.742 1.00 97.94 102 VAL A N 1
ATOM 767 C CA . VAL A 1 102 ? -6.045 -4.051 8.629 1.00 97.94 102 VAL A CA 1
ATOM 768 C C . VAL A 1 102 ? -6.080 -5.527 8.236 1.00 97.94 102 VAL A C 1
ATOM 770 O O . VAL A 1 102 ? -6.251 -5.858 7.062 1.00 97.94 102 VAL A O 1
ATOM 773 N N . ARG A 1 103 ? -5.997 -6.440 9.214 1.00 97.62 103 ARG A N 1
ATOM 774 C CA . ARG A 1 103 ? -6.057 -7.884 8.951 1.00 97.62 103 ARG A CA 1
ATOM 775 C C . ARG A 1 103 ? -7.381 -8.302 8.313 1.00 97.62 103 ARG A C 1
ATOM 777 O O . ARG A 1 103 ? -7.377 -9.193 7.463 1.00 97.62 103 ARG A O 1
ATOM 784 N N . ARG A 1 104 ? -8.503 -7.700 8.717 1.00 97.06 104 ARG A N 1
ATOM 785 C CA . ARG A 1 104 ? -9.818 -7.956 8.116 1.00 97.06 104 ARG A CA 1
ATOM 786 C C . ARG A 1 104 ? -9.845 -7.509 6.658 1.00 97.06 104 ARG A C 1
ATOM 788 O O . ARG A 1 104 ? -10.232 -8.303 5.812 1.00 97.06 104 ARG A O 1
ATOM 795 N N . VAL A 1 105 ? -9.390 -6.294 6.362 1.00 96.94 105 VAL A N 1
ATOM 796 C CA . VAL A 1 105 ? -9.345 -5.775 4.987 1.00 96.94 105 VAL A CA 1
ATOM 797 C C . VAL A 1 105 ? -8.436 -6.621 4.101 1.00 96.94 105 VAL A C 1
ATOM 799 O O . VAL A 1 105 ? -8.829 -6.974 2.996 1.00 96.94 105 VAL A O 1
ATOM 802 N N . PHE A 1 106 ? -7.268 -7.040 4.594 1.00 96.94 106 PHE A N 1
ATOM 803 C CA . PHE A 1 106 ? -6.379 -7.922 3.829 1.00 96.94 106 PHE A CA 1
ATOM 804 C C . PHE A 1 106 ? -7.048 -9.247 3.472 1.00 96.94 106 PHE A C 1
ATOM 806 O O . PHE A 1 106 ? -6.889 -9.714 2.351 1.00 96.94 106 PHE A O 1
ATOM 813 N N . LYS A 1 107 ? -7.826 -9.827 4.395 1.00 96.44 107 LYS A N 1
ATOM 814 C CA . LYS A 1 107 ? -8.606 -11.038 4.117 1.00 96.44 107 LYS A CA 1
ATOM 815 C C . LYS A 1 107 ? -9.698 -10.813 3.078 1.00 96.44 107 LYS A C 1
ATOM 817 O O . LYS A 1 107 ? -9.999 -11.744 2.348 1.00 96.44 107 LYS A O 1
ATOM 822 N N . GLU A 1 108 ? -10.320 -9.636 3.034 1.00 95.25 108 GLU A N 1
ATOM 823 C CA . GLU A 1 108 ? -11.320 -9.319 2.007 1.00 95.25 108 GLU A CA 1
ATOM 824 C C . GLU A 1 108 ? -10.666 -9.148 0.633 1.00 95.25 108 GLU A C 1
ATOM 826 O O . GLU A 1 108 ? -11.148 -9.716 -0.339 1.00 95.25 108 GLU A O 1
ATOM 831 N N . CYS A 1 109 ? -9.534 -8.443 0.557 1.00 92.69 109 CYS A N 1
ATOM 832 C CA . CYS A 1 109 ? -8.798 -8.225 -0.692 1.00 92.69 109 CYS A CA 1
ATOM 833 C C . CYS A 1 109 ? -8.080 -9.477 -1.227 1.00 92.69 109 CYS A C 1
ATOM 835 O O . CYS A 1 109 ? -7.634 -9.464 -2.369 1.00 92.69 109 CYS A O 1
ATOM 837 N N . SER A 1 110 ? -7.912 -10.522 -0.409 1.00 89.12 110 SER A N 1
ATOM 838 C CA . SER A 1 110 ? -7.253 -11.776 -0.798 1.00 89.12 110 SER A CA 1
ATOM 839 C C . SER A 1 110 ? -8.221 -12.900 -1.183 1.00 89.12 110 SER A C 1
ATOM 841 O O . SER A 1 110 ? -7.772 -14.038 -1.322 1.00 89.12 110 SER A O 1
ATOM 843 N N . LYS A 1 111 ? -9.529 -12.629 -1.230 1.00 75.94 111 LYS A N 1
ATOM 844 C CA . LYS A 1 111 ? -10.535 -13.572 -1.741 1.00 75.94 111 LYS A CA 1
ATOM 845 C C . LYS A 1 111 ? -10.562 -13.530 -3.261 1.00 75.94 111 LYS A C 1
ATOM 847 O O . LYS A 1 111 ? -10.733 -14.621 -3.841 1.00 75.94 111 LYS A O 1
#

InterPro domains:
  IPR007229 Nicotinate phosphoribosyltransferase family [PTHR11098] (8-110)
  IPR013785 Aldolase-type TIM barrel [G3DSA:3.20.20.70] (26-111)
  IPR036068 Nicotinate phosphoribosyltransferase-like, C-terminal [SSF51690] (25-109)

Foldseek 3Di:
DAAFPVGDDDDPLVVQLVVLLVVLCVLLVADSVLADVVLLVVQSVVCRVCVQEREEEQPPPHNPRYSLSSCLSSQVSSVVSVHHHPYYDYDDDDCVVSVVVSVVSVVSSVD

Secondary structure (DSSP, 8-state):
-B--TT--SPB-HHHHHHHHHHHHHHHTT--GGGS-HHHHHHHHHHHHH-TTS---B--SS-IIIIIHHHHHHHHHHHHHTT------B--SS-HHHHHHHHHHHHHHHT-

pLDDT: mean 96.21, std 3.3, range [75.94, 98.56]

Sequence (111 aa):
TLVPCGGGDPIDFICLVKGWLGRVCQLLGSKTNLVREGELAAFLSYAIAYPQNFLPVIDSYSVSCSGLLCFCAVALGLYELQYRPLGIRLDS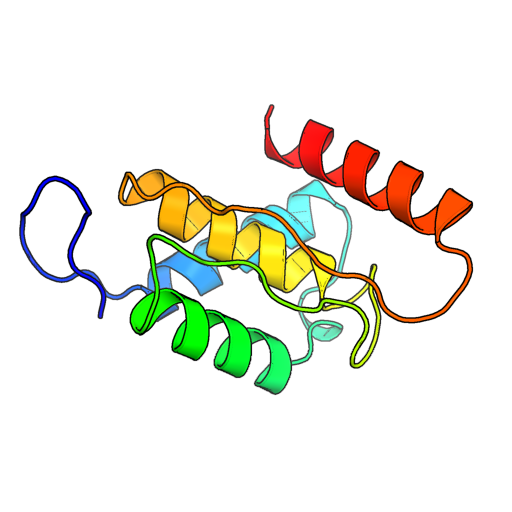GDLCRQSLEVRRVFKECSK

Radius of gyration: 13.23 Å; chains: 1; bounding box: 29×26×40 Å